Protein AF-A0A922ZF02-F1 (afdb_monomer_lite)

Foldseek 3Di:
DFDWDDDCAKDWAADPVPRHIDIDGPDQWDQDPPPRDIDGHDSRPPGDDDDDDPPDDDDDDDPDDD

Secondary structure (DSSP, 8-state):
-PPBP---S-EEEE-TTT--EEEESS-SEEE-TTT--EEE--GGG-B---------S---------

Structure (mmCIF, N/CA/C/O backbone):
data_AF-A0A922ZF02-F1
#
_entry.id   AF-A0A922ZF02-F1
#
loop_
_atom_site.group_PDB
_atom_site.id
_atom_site.type_symbol
_atom_site.label_atom_id
_atom_site.label_alt_id
_atom_site.label_comp_id
_atom_site.label_asym_id
_atom_site.label_entity_id
_atom_site.label_seq_id
_atom_site.pdbx_PDB_ins_code
_atom_site.Cartn_x
_atom_site.Cartn_y
_atom_site.Cartn_z
_atom_site.occupancy
_atom_site.B_iso_or_equiv
_atom_site.auth_seq_id
_atom_site.auth_comp_id
_atom_site.auth_asym_id
_atom_site.auth_atom_id
_atom_site.pdbx_PDB_model_num
ATOM 1 N N . MET A 1 1 ? -13.154 -4.948 20.220 1.00 56.62 1 MET A N 1
ATOM 2 C CA . MET A 1 1 ? -13.428 -5.299 18.808 1.00 56.62 1 MET A CA 1
ATOM 3 C C . MET A 1 1 ? -12.368 -4.619 17.960 1.00 56.62 1 MET A C 1
ATOM 5 O O . MET A 1 1 ? -12.161 -3.430 18.166 1.00 56.62 1 MET A O 1
ATOM 9 N N . LYS A 1 2 ? -11.666 -5.341 17.076 1.00 65.19 2 LYS A N 1
ATOM 10 C CA . LYS A 1 2 ? -10.772 -4.693 16.104 1.00 65.19 2 LYS A CA 1
ATOM 11 C C . LYS A 1 2 ? -11.645 -3.897 15.130 1.00 65.19 2 LYS A C 1
ATOM 13 O O . LYS A 1 2 ? -12.561 -4.470 14.543 1.00 65.19 2 LYS A O 1
ATOM 18 N N . ALA A 1 3 ? -11.411 -2.594 15.008 1.00 66.06 3 ALA A N 1
ATOM 19 C CA . ALA A 1 3 ? -12.074 -1.798 13.984 1.00 66.06 3 ALA A CA 1
ATOM 20 C C . ALA A 1 3 ? -11.495 -2.201 12.621 1.00 66.06 3 ALA A C 1
ATOM 22 O O . ALA A 1 3 ? -10.278 -2.196 12.449 1.00 66.06 3 ALA A O 1
ATOM 23 N N . LYS A 1 4 ? -12.353 -2.59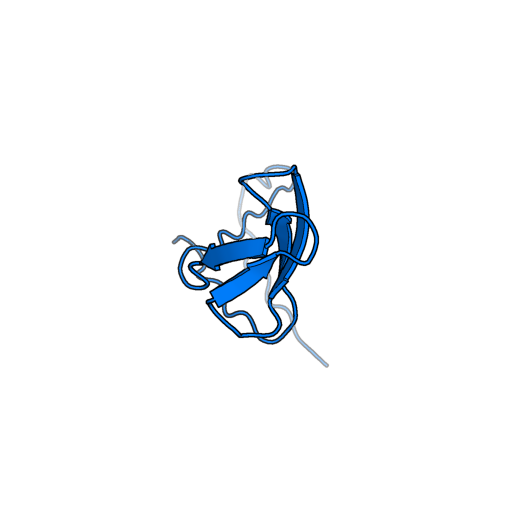2 11.674 1.00 67.31 4 LYS A N 1
ATOM 24 C CA . LYS A 1 4 ? -11.943 -2.823 10.283 1.00 67.31 4 LYS A CA 1
ATOM 25 C C . LYS A 1 4 ? -11.974 -1.493 9.535 1.00 67.31 4 LYS A C 1
ATOM 27 O O . LYS A 1 4 ? -12.962 -0.765 9.635 1.00 67.31 4 LYS A O 1
ATOM 32 N N . ALA A 1 5 ? -10.912 -1.185 8.798 1.00 71.38 5 ALA A N 1
ATOM 33 C CA . ALA A 1 5 ? -10.868 -0.014 7.935 1.00 71.38 5 ALA A CA 1
ATOM 34 C C . ALA A 1 5 ? -11.534 -0.311 6.588 1.00 71.38 5 ALA A C 1
ATOM 36 O O . ALA A 1 5 ? -11.439 -1.418 6.067 1.00 71.38 5 ALA A O 1
ATOM 37 N N . LYS A 1 6 ? -12.180 0.701 6.005 1.00 74.50 6 LYS A N 1
ATOM 38 C CA . LYS A 1 6 ? -12.558 0.698 4.592 1.00 74.50 6 LYS A CA 1
ATOM 39 C C . LYS A 1 6 ? -11.761 1.791 3.897 1.00 74.50 6 LYS A C 1
ATOM 41 O O . LYS A 1 6 ? -11.900 2.964 4.239 1.00 74.50 6 LYS A O 1
ATOM 46 N N . VAL A 1 7 ? -10.938 1.413 2.925 1.00 76.44 7 VAL A N 1
ATOM 47 C CA . VAL A 1 7 ? -10.137 2.367 2.153 1.00 76.44 7 VAL A CA 1
ATOM 48 C C . VAL A 1 7 ? -11.028 3.034 1.103 1.00 76.44 7 VAL A C 1
ATOM 50 O O . VAL A 1 7 ? -11.530 2.382 0.192 1.00 76.44 7 VAL A O 1
ATOM 53 N N . ILE A 1 8 ? -11.253 4.342 1.251 1.00 80.25 8 ILE A N 1
ATOM 54 C CA . ILE A 1 8 ? -12.038 5.162 0.307 1.00 80.25 8 ILE A CA 1
ATOM 55 C C . ILE A 1 8 ? -11.112 5.979 -0.621 1.00 80.25 8 ILE A C 1
ATOM 57 O O . ILE A 1 8 ? -11.547 6.419 -1.687 1.00 80.25 8 ILE A O 1
ATOM 61 N N . GLY A 1 9 ? -9.833 6.135 -0.259 1.00 83.62 9 GLY A N 1
ATOM 62 C CA . GLY A 1 9 ? -8.834 6.918 -0.997 1.00 83.62 9 GLY A CA 1
ATOM 63 C C . GLY A 1 9 ? -7.534 6.153 -1.260 1.00 83.62 9 GLY A C 1
ATOM 64 O O . GLY A 1 9 ? -7.563 4.978 -1.618 1.00 83.62 9 GLY A O 1
ATOM 65 N N . LEU A 1 10 ? -6.406 6.837 -1.060 1.00 88.25 10 LEU A N 1
ATOM 66 C CA . LEU A 1 10 ? -5.064 6.368 -1.397 1.00 88.25 10 LEU A CA 1
ATOM 67 C C . LEU A 1 10 ? -4.363 5.706 -0.202 1.00 88.25 10 LEU A C 1
ATOM 69 O O . LEU A 1 10 ? -4.329 6.275 0.889 1.00 88.25 10 LEU A O 1
ATOM 73 N N . VAL A 1 11 ? -3.728 4.555 -0.423 1.00 89.12 11 VAL A N 1
ATOM 74 C CA . VAL A 1 11 ? -2.748 3.975 0.512 1.00 89.12 11 VAL A CA 1
ATOM 75 C C . VAL A 1 11 ? -1.353 4.215 -0.040 1.00 89.12 11 VAL A C 1
ATOM 77 O O . VAL A 1 11 ? -1.065 3.784 -1.152 1.00 89.12 11 VAL A O 1
ATOM 80 N N . ILE A 1 12 ? -0.487 4.884 0.722 1.00 91.81 12 ILE A N 1
ATOM 81 C CA . ILE A 1 12 ? 0.927 5.080 0.376 1.00 91.81 12 ILE A CA 1
ATOM 82 C C . ILE A 1 12 ? 1.763 4.207 1.309 1.00 91.81 12 ILE A C 1
ATOM 84 O O . ILE A 1 12 ? 1.624 4.285 2.528 1.00 91.81 12 ILE A O 1
ATOM 88 N N . THR A 1 13 ? 2.612 3.365 0.735 1.00 92.31 13 THR A N 1
ATOM 89 C CA . THR A 1 13 ? 3.514 2.469 1.466 1.00 92.31 13 THR A CA 1
ATOM 90 C C . THR A 1 13 ? 4.828 2.305 0.699 1.00 92.31 13 THR A C 1
ATOM 92 O O . THR A 1 13 ? 5.042 2.977 -0.309 1.00 92.31 13 THR A O 1
ATOM 95 N N . SER A 1 14 ? 5.717 1.434 1.162 1.00 96.31 14 SER A N 1
ATOM 96 C CA . SER A 1 14 ? 6.968 1.093 0.481 1.00 96.31 14 SER A CA 1
ATOM 97 C C . SER A 1 14 ? 6.837 -0.221 -0.283 1.00 96.31 14 SER A C 1
ATOM 99 O O . SER A 1 14 ? 6.215 -1.172 0.192 1.00 96.31 14 SER A O 1
ATOM 101 N N . CYS A 1 15 ? 7.450 -0.295 -1.465 1.00 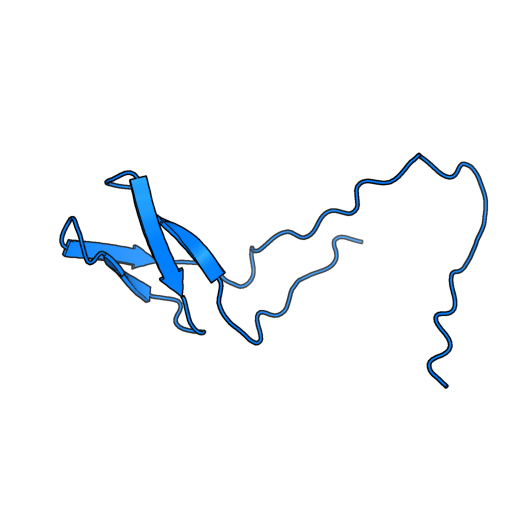96.62 15 CYS A N 1
ATOM 102 C CA . CYS A 1 15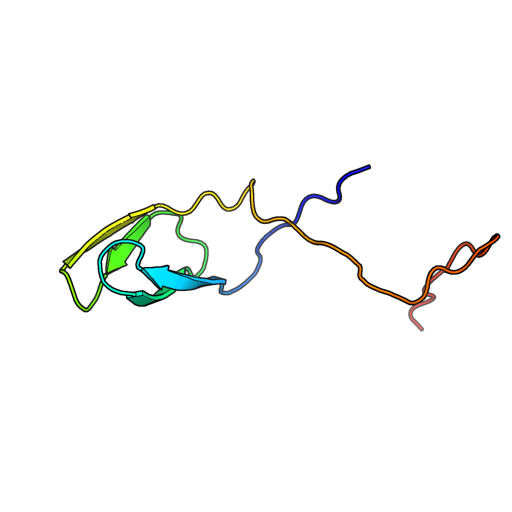 ? 7.593 -1.546 -2.198 1.00 96.62 15 CYS A CA 1
ATOM 103 C C . CYS A 1 15 ? 8.422 -2.536 -1.356 1.00 96.62 15 CYS A C 1
ATOM 105 O O . CYS A 1 15 ? 9.535 -2.192 -0.956 1.00 96.62 15 CYS A O 1
ATOM 107 N N . PRO A 1 16 ? 7.942 -3.768 -1.118 1.00 95.44 16 PRO A N 1
ATOM 108 C CA . PRO A 1 16 ? 8.670 -4.748 -0.311 1.00 95.44 16 PRO A CA 1
ATOM 109 C C . PRO A 1 16 ? 9.953 -5.257 -0.986 1.00 95.44 16 PRO A C 1
ATOM 111 O O . PRO A 1 16 ? 10.825 -5.779 -0.304 1.00 95.44 16 PRO A O 1
ATOM 114 N N . CYS A 1 17 ? 10.077 -5.103 -2.309 1.00 97.12 17 CYS A N 1
ATOM 115 C CA . CYS A 1 17 ? 11.264 -5.506 -3.061 1.00 97.12 17 CYS A CA 1
ATOM 116 C C . CYS A 1 17 ? 12.377 -4.447 -2.995 1.00 97.12 17 CYS A C 1
ATOM 118 O O . CYS A 1 17 ? 13.515 -4.773 -2.673 1.00 97.12 17 CYS A O 1
ATOM 120 N N . CYS A 1 18 ? 12.059 -3.177 -3.276 1.00 97.44 18 CYS A N 1
ATOM 121 C CA . CYS A 1 18 ? 13.073 -2.131 -3.464 1.00 97.44 18 CYS A CA 1
ATOM 122 C C . CYS A 1 18 ? 12.965 -0.937 -2.498 1.00 97.44 18 CYS A C 1
ATOM 124 O O . CYS A 1 18 ? 13.708 0.029 -2.643 1.00 97.44 18 CYS A O 1
ATOM 126 N N . GLY A 1 19 ? 12.010 -0.935 -1.563 1.00 97.31 19 GLY A N 1
ATOM 127 C CA . GLY A 1 19 ? 11.835 0.107 -0.539 1.00 97.31 19 GLY A CA 1
ATOM 128 C C . GLY A 1 19 ? 11.251 1.441 -1.023 1.00 97.31 19 GLY A C 1
ATOM 129 O O . GLY A 1 19 ? 10.781 2.231 -0.202 1.00 97.31 19 GLY A O 1
ATOM 130 N N . ASN A 1 20 ? 11.226 1.689 -2.335 1.00 97.81 20 ASN A N 1
ATOM 131 C CA . ASN A 1 20 ? 10.694 2.928 -2.905 1.00 97.81 20 ASN A CA 1
ATOM 132 C C . ASN A 1 20 ? 9.184 3.093 -2.652 1.00 97.81 20 ASN A C 1
ATOM 134 O O . ASN A 1 20 ? 8.467 2.090 -2.561 1.00 97.81 20 ASN A O 1
ATOM 138 N N . PRO A 1 21 ? 8.674 4.337 -2.578 1.00 96.19 21 PRO A N 1
ATOM 139 C CA . PRO A 1 21 ? 7.255 4.590 -2.362 1.00 96.19 21 PRO A CA 1
ATOM 140 C C . PRO A 1 21 ? 6.370 3.985 -3.459 1.00 96.19 21 PRO A C 1
ATOM 142 O O . PRO A 1 21 ? 6.667 4.072 -4.651 1.00 96.19 21 PRO A O 1
ATOM 145 N N . ILE A 1 22 ? 5.240 3.415 -3.054 1.00 95.38 22 ILE A N 1
ATOM 146 C CA . ILE A 1 22 ? 4.187 2.900 -3.926 1.00 95.38 22 ILE A CA 1
ATOM 147 C C . ILE A 1 22 ? 2.824 3.314 -3.373 1.00 95.38 22 ILE A C 1
ATOM 149 O O . ILE A 1 22 ? 2.605 3.348 -2.162 1.00 95.38 22 ILE A O 1
ATOM 153 N N . ASN A 1 23 ? 1.898 3.651 -4.267 1.00 93.12 23 ASN A N 1
ATOM 154 C CA . ASN A 1 23 ? 0.578 4.145 -3.905 1.00 93.12 23 ASN A CA 1
ATOM 155 C C . ASN A 1 23 ? -0.555 3.346 -4.572 1.00 93.12 23 ASN A C 1
ATOM 157 O O . ASN A 1 23 ? -0.545 3.130 -5.785 1.00 93.12 23 ASN A O 1
ATOM 161 N N . PHE A 1 24 ? -1.554 2.951 -3.787 1.00 92.81 24 PHE A N 1
ATOM 162 C CA . PHE A 1 24 ? -2.709 2.160 -4.210 1.00 92.81 24 PHE A CA 1
ATOM 163 C C . PHE A 1 24 ? -3.992 2.985 -4.082 1.00 92.81 24 PHE A C 1
ATOM 165 O O . PHE A 1 24 ? -4.432 3.288 -2.975 1.00 92.81 24 PHE A O 1
ATOM 172 N N . ASP A 1 25 ? -4.581 3.363 -5.218 1.00 84.00 25 ASP A N 1
ATOM 173 C CA . ASP A 1 25 ? -5.774 4.220 -5.301 1.00 84.00 25 ASP A CA 1
ATOM 174 C C . ASP A 1 25 ? -7.037 3.361 -5.507 1.00 84.00 25 ASP A C 1
ATOM 176 O O . ASP A 1 25 ? -7.702 3.423 -6.539 1.00 84.00 25 ASP A O 1
ATOM 180 N N . ARG A 1 26 ? -7.307 2.470 -4.536 1.00 83.50 26 ARG A N 1
ATOM 181 C CA . ARG A 1 26 ? -8.333 1.390 -4.519 1.00 83.50 26 ARG A CA 1
ATOM 182 C C . ARG A 1 26 ? -8.012 0.107 -5.288 1.00 83.50 26 ARG A C 1
ATOM 184 O O . ARG A 1 26 ? -8.751 -0.867 -5.176 1.00 83.50 26 ARG A O 1
ATOM 191 N N . GLN A 1 27 ? -6.922 0.074 -6.044 1.00 88.38 27 GLN A N 1
ATOM 192 C CA . GLN A 1 27 ? -6.449 -1.159 -6.673 1.00 88.38 27 GLN A CA 1
ATOM 193 C C . GLN A 1 27 ? -5.719 -2.030 -5.645 1.00 88.38 27 GLN A C 1
ATOM 195 O O . GLN A 1 27 ? -4.976 -1.518 -4.814 1.00 88.38 27 GLN A O 1
ATOM 200 N N . VAL A 1 28 ? -5.907 -3.348 -5.719 1.00 91.12 28 VAL A N 1
ATOM 201 C CA . VAL A 1 28 ? -5.213 -4.333 -4.862 1.00 91.12 28 VAL A CA 1
ATOM 202 C C . VAL A 1 28 ? -3.908 -4.833 -5.480 1.00 91.12 28 VAL A C 1
ATOM 204 O O . VAL A 1 28 ? -3.216 -5.675 -4.917 1.00 91.12 28 VAL A O 1
ATOM 207 N N . THR A 1 29 ? -3.577 -4.366 -6.681 1.00 94.44 29 THR A N 1
ATOM 208 C CA . THR A 1 29 ? -2.414 -4.807 -7.449 1.00 94.44 29 THR A CA 1
ATOM 209 C C . THR A 1 29 ? -1.858 -3.630 -8.221 1.00 94.44 29 THR A C 1
ATOM 211 O O . THR A 1 29 ? -2.623 -2.870 -8.815 1.00 94.44 29 THR A O 1
ATOM 214 N N . LYS A 1 30 ? -0.536 -3.470 -8.198 1.00 94.81 30 LYS A N 1
ATOM 215 C CA . LYS A 1 30 ? 0.157 -2.407 -8.919 1.00 94.81 30 LYS A CA 1
ATOM 216 C C . LYS A 1 30 ? 1.575 -2.836 -9.271 1.00 94.81 30 LYS A C 1
ATOM 218 O O . LYS A 1 30 ? 2.232 -3.494 -8.475 1.00 94.81 30 LYS A O 1
ATOM 223 N N . ILE A 1 31 ? 2.050 -2.424 -10.440 1.00 96.31 31 ILE A N 1
ATOM 224 C CA . ILE A 1 31 ? 3.451 -2.586 -10.835 1.00 96.31 31 ILE A CA 1
ATOM 225 C C . ILE A 1 31 ? 4.277 -1.478 -10.171 1.00 96.31 31 ILE A C 1
ATOM 227 O O . ILE A 1 31 ? 3.911 -0.299 -10.235 1.00 96.31 31 ILE A O 1
ATOM 231 N N . CYS A 1 32 ? 5.374 -1.842 -9.507 1.00 96.44 32 CYS A N 1
ATOM 232 C CA . CYS A 1 32 ? 6.296 -0.869 -8.933 1.00 96.44 32 CYS A CA 1
ATOM 233 C C . CYS A 1 32 ? 6.995 -0.084 -10.049 1.00 96.44 32 CYS A C 1
ATOM 235 O O . CYS A 1 32 ? 7.623 -0.669 -10.921 1.00 96.44 32 CYS A O 1
ATOM 237 N N . ALA A 1 33 ? 6.963 1.247 -9.986 1.00 96.44 33 ALA A N 1
ATOM 238 C CA . ALA A 1 33 ? 7.594 2.101 -10.996 1.00 96.44 33 ALA A CA 1
ATOM 239 C C . ALA A 1 33 ? 9.138 2.080 -10.973 1.00 96.44 33 ALA A C 1
ATOM 241 O O . ALA A 1 33 ? 9.760 2.740 -11.796 1.00 96.44 33 ALA A O 1
ATOM 242 N N . TYR A 1 34 ? 9.749 1.377 -10.012 1.00 97.25 34 TYR A N 1
ATOM 243 C CA . TYR A 1 34 ? 11.197 1.384 -9.789 1.00 97.25 34 TYR A CA 1
ATOM 244 C C . TYR A 1 34 ? 11.854 0.036 -10.079 1.00 97.25 34 TYR A C 1
ATOM 246 O O . TYR A 1 34 ? 12.893 0.001 -10.723 1.00 97.25 34 TYR A O 1
ATOM 254 N N . CYS A 1 35 ? 11.278 -1.063 -9.581 1.00 97.56 35 CYS A N 1
ATOM 255 C CA . CYS A 1 35 ? 11.801 -2.413 -9.809 1.00 97.56 35 CYS A CA 1
ATOM 256 C C . CYS A 1 35 ? 10.928 -3.258 -10.740 1.00 97.56 35 CYS A C 1
ATOM 258 O O . CYS A 1 35 ? 11.240 -4.421 -10.943 1.00 97.56 35 CYS A O 1
ATOM 260 N N . GLU A 1 36 ? 9.831 -2.697 -11.260 1.00 97.50 36 GLU A N 1
ATOM 261 C CA . GLU A 1 36 ? 8.9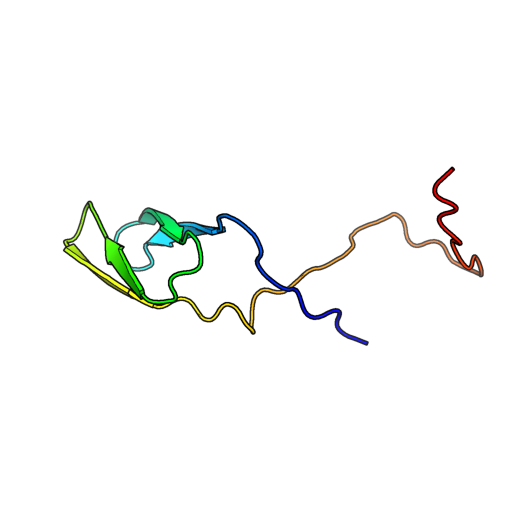16 -3.337 -12.221 1.00 97.50 36 GLU A CA 1
ATOM 262 C C . GLU A 1 36 ? 8.201 -4.604 -11.709 1.00 97.50 36 GLU A C 1
ATOM 264 O O . GLU A 1 36 ? 7.402 -5.206 -12.421 1.00 97.50 36 GLU A O 1
ATOM 269 N N . GLU A 1 37 ? 8.388 -4.957 -10.435 1.00 97.88 37 GLU A N 1
ATOM 270 C CA . GLU A 1 37 ? 7.694 -6.070 -9.789 1.00 97.88 37 GLU A CA 1
ATOM 271 C C . GLU A 1 37 ? 6.208 -5.783 -9.548 1.00 97.88 37 GLU A C 1
ATOM 273 O O . GLU A 1 37 ? 5.793 -4.653 -9.249 1.00 97.88 37 GLU A O 1
ATOM 278 N N . VAL A 1 38 ? 5.398 -6.842 -9.606 1.00 97.25 38 VAL A N 1
ATOM 279 C CA . VAL A 1 38 ? 3.966 -6.784 -9.297 1.00 97.25 38 VAL A CA 1
ATOM 280 C C . VAL A 1 38 ? 3.770 -6.851 -7.784 1.00 97.25 38 VAL A C 1
ATOM 282 O O . VAL A 1 38 ? 4.072 -7.850 -7.135 1.00 97.25 38 VAL A O 1
ATOM 285 N N . VAL A 1 39 ? 3.226 -5.782 -7.208 1.00 96.75 39 VAL A N 1
ATOM 286 C CA . VAL A 1 39 ? 2.961 -5.672 -5.773 1.00 96.75 39 VAL A CA 1
ATOM 287 C C . VAL A 1 39 ? 1.466 -5.804 -5.516 1.00 96.75 39 VAL A C 1
ATOM 289 O O . VAL A 1 39 ? 0.650 -5.090 -6.103 1.00 96.75 39 VAL A O 1
ATOM 292 N N . HIS A 1 40 ? 1.113 -6.693 -4.591 1.00 95.12 40 HIS A N 1
ATOM 293 C CA . HIS A 1 40 ? -0.254 -6.886 -4.120 1.00 95.12 40 HIS A CA 1
ATOM 294 C C . HIS A 1 40 ? -0.438 -6.283 -2.726 1.00 95.12 40 HIS A C 1
ATOM 296 O O . HIS A 1 40 ? 0.430 -6.429 -1.864 1.00 95.12 40 HIS A O 1
ATOM 302 N N . ILE A 1 41 ? -1.584 -5.642 -2.493 1.00 90.69 41 ILE A N 1
ATOM 303 C CA . ILE A 1 41 ? -1.998 -5.158 -1.173 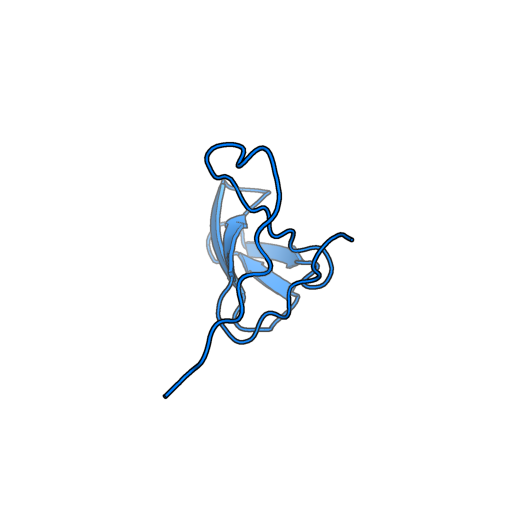1.00 90.69 41 ILE A CA 1
ATOM 304 C C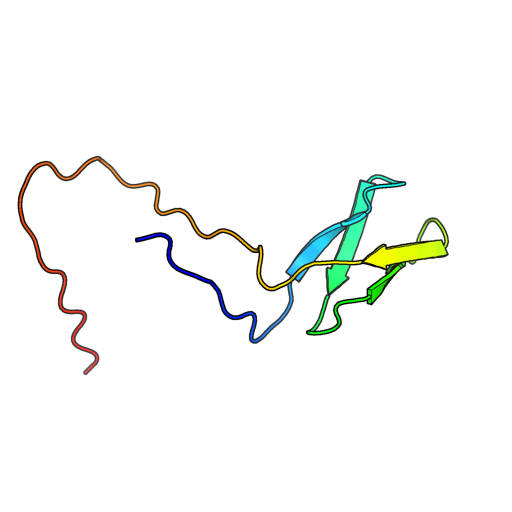 . ILE A 1 41 ? -3.344 -5.769 -0.785 1.00 90.69 41 ILE A C 1
ATOM 306 O O . ILE A 1 41 ? -4.285 -5.804 -1.576 1.00 90.69 41 ILE A O 1
ATOM 310 N N . ASP A 1 42 ? -3.434 -6.230 0.459 1.00 88.94 42 ASP A N 1
ATOM 311 C CA . ASP A 1 42 ? -4.678 -6.694 1.066 1.00 88.94 42 ASP A CA 1
ATOM 312 C C . ASP A 1 42 ? -5.326 -5.531 1.831 1.00 88.94 42 ASP A C 1
ATOM 314 O O . ASP A 1 42 ? -4.934 -5.204 2.954 1.00 88.94 42 ASP A O 1
ATOM 318 N N . LEU A 1 43 ? -6.298 -4.870 1.194 1.00 83.94 43 LEU A N 1
ATOM 319 C CA . LEU A 1 43 ? -6.982 -3.710 1.773 1.00 83.94 43 LEU A CA 1
ATOM 320 C C . LEU A 1 43 ? -7.868 -4.081 2.977 1.00 83.94 43 LEU A C 1
ATOM 322 O O . LEU A 1 43 ? -8.138 -3.212 3.806 1.00 83.94 43 LEU A O 1
ATOM 326 N N . ASP A 1 44 ? -8.271 -5.349 3.118 1.00 81.62 44 ASP A N 1
ATOM 327 C CA . ASP A 1 44 ? -9.092 -5.823 4.244 1.00 81.62 44 ASP A CA 1
ATOM 328 C C . ASP A 1 44 ? -8.266 -6.045 5.520 1.00 81.62 44 ASP A C 1
ATOM 330 O O . ASP A 1 44 ? -8.818 -6.125 6.625 1.00 81.62 44 ASP A O 1
ATOM 334 N N . LYS A 1 45 ? -6.938 -6.132 5.381 1.00 81.75 45 LYS A N 1
ATOM 335 C CA . LYS A 1 45 ? -5.983 -6.289 6.488 1.00 81.75 45 LYS A CA 1
ATOM 336 C C . LYS A 1 45 ? -5.305 -4.989 6.912 1.00 81.75 45 LYS A C 1
ATOM 338 O O . LYS A 1 45 ? -4.395 -5.028 7.736 1.00 81.75 45 LYS A O 1
ATOM 343 N N . VAL A 1 46 ? -5.736 -3.840 6.393 1.00 79.88 46 VAL A N 1
ATOM 344 C CA . VAL A 1 46 ? -5.243 -2.543 6.870 1.00 79.88 46 VAL A CA 1
ATOM 345 C C . VAL A 1 46 ? -5.724 -2.331 8.309 1.00 79.88 46 VAL A C 1
ATOM 347 O O . VAL A 1 46 ? -6.915 -2.134 8.563 1.00 79.88 46 VAL A O 1
ATOM 350 N N . GLU A 1 47 ? -4.796 -2.409 9.265 1.00 81.62 47 GLU A N 1
ATOM 351 C CA . GLU A 1 47 ? -5.088 -2.239 10.689 1.00 81.62 47 GLU A CA 1
ATOM 352 C C . GLU A 1 47 ? -5.110 -0.754 11.087 1.00 81.62 47 GLU A C 1
ATOM 354 O O . GLU A 1 47 ? -4.283 0.045 10.651 1.00 81.62 47 GLU A O 1
ATOM 359 N N . VAL A 1 48 ? -6.059 -0.390 11.953 1.00 79.19 48 VAL A N 1
ATOM 360 C CA . VAL A 1 48 ? -6.157 0.941 12.568 1.00 79.19 48 VAL A CA 1
ATOM 361 C C . VAL A 1 48 ? -6.041 0.774 14.075 1.00 79.19 48 VAL A C 1
ATOM 363 O O . VAL A 1 48 ? -6.857 0.085 14.693 1.00 79.19 48 VAL A O 1
ATOM 366 N N . SER A 1 49 ? -5.043 1.418 14.673 1.00 81.38 49 SER A N 1
ATOM 367 C CA . SER A 1 49 ? -4.853 1.467 16.121 1.00 81.38 49 SER A CA 1
ATOM 368 C C . SER A 1 49 ? -5.042 2.891 16.645 1.00 81.38 49 SER A C 1
ATOM 370 O O . SER A 1 49 ? -4.667 3.873 16.007 1.00 81.38 49 SER A O 1
ATOM 372 N N . LEU A 1 50 ? -5.646 3.006 17.829 1.00 80.44 50 LEU A N 1
ATOM 373 C CA . LEU A 1 50 ? -5.748 4.261 18.567 1.00 80.44 50 LEU A CA 1
ATOM 374 C C . LEU A 1 50 ? -4.696 4.246 19.675 1.00 80.44 50 LEU A C 1
ATOM 376 O O . LEU A 1 50 ? -4.747 3.391 20.558 1.00 80.44 50 LEU A O 1
ATOM 380 N N . HIS A 1 51 ? -3.776 5.204 19.648 1.00 77.62 51 HIS A N 1
ATOM 381 C CA . HIS A 1 51 ? -2.814 5.421 20.723 1.00 77.62 51 HIS A CA 1
ATOM 382 C C . HIS A 1 51 ? -3.144 6.756 21.389 1.00 77.62 51 HIS A C 1
ATOM 384 O O . HIS A 1 51 ? -2.959 7.817 20.801 1.00 77.62 51 HIS A O 1
ATOM 390 N N . GLY A 1 52 ? -3.683 6.694 22.602 1.00 75.06 52 GLY A N 1
ATOM 391 C CA . GLY A 1 52 ? -3.961 7.856 23.440 1.00 75.06 52 GLY A CA 1
ATOM 392 C C . GLY A 1 52 ? -3.523 7.580 24.876 1.00 75.06 52 GLY A C 1
ATOM 393 O O . GLY A 1 52 ? -3.297 6.415 25.220 1.00 75.06 52 GLY A O 1
ATOM 394 N N . PRO A 1 53 ? -3.390 8.618 25.721 1.00 62.88 53 PRO A N 1
ATOM 395 C CA . PRO A 1 53 ? -3.187 8.407 27.147 1.00 62.88 53 PRO A CA 1
ATOM 396 C C . PRO A 1 53 ? -4.320 7.513 27.646 1.00 62.88 53 PRO A C 1
ATOM 398 O O . PRO A 1 53 ? -5.485 7.756 27.331 1.00 62.88 53 PRO A O 1
ATOM 401 N N . VAL A 1 54 ? -3.965 6.436 28.345 1.00 57.06 54 VAL A N 1
ATOM 402 C CA . VAL A 1 54 ? -4.913 5.450 28.860 1.00 57.06 54 VAL A CA 1
ATOM 403 C C . VAL A 1 54 ? -5.897 6.190 29.763 1.00 57.06 54 VAL A C 1
ATOM 405 O O . VAL A 1 54 ? -5.587 6.488 30.911 1.00 57.06 54 VAL A O 1
ATOM 408 N N . ALA A 1 55 ? -7.071 6.539 29.239 1.00 51.38 55 ALA A N 1
ATOM 409 C CA . ALA A 1 55 ? -8.169 7.023 30.053 1.00 51.38 55 ALA A CA 1
ATOM 410 C C . ALA A 1 55 ? -8.712 5.802 30.792 1.00 51.38 55 ALA A C 1
ATOM 412 O O . ALA A 1 55 ? -9.613 5.103 30.324 1.00 51.38 55 ALA A O 1
ATOM 413 N N . THR A 1 56 ? -8.093 5.508 31.931 1.00 53.41 56 THR A N 1
ATOM 414 C CA . THR A 1 56 ? -8.764 4.802 33.008 1.00 53.41 56 THR A CA 1
ATOM 415 C C . THR A 1 56 ? -10.123 5.468 33.213 1.00 53.41 56 THR A C 1
ATOM 417 O O . THR A 1 56 ? -10.205 6.662 33.484 1.00 53.41 56 THR A O 1
ATOM 420 N N . GLU A 1 57 ? -11.158 4.652 33.041 1.00 51.91 57 GLU A N 1
ATOM 421 C CA . GLU A 1 57 ? -12.551 4.886 33.411 1.00 51.91 57 GLU A CA 1
ATOM 422 C C . GLU A 1 57 ? -13.396 5.813 32.514 1.00 51.91 57 GLU A C 1
ATOM 424 O O . GLU A 1 57 ? -13.287 7.033 32.479 1.00 51.91 57 GLU A O 1
ATOM 429 N N . ASN A 1 58 ? -14.370 5.164 31.865 1.00 53.19 58 ASN A N 1
ATOM 430 C CA . ASN A 1 58 ? -15.709 5.680 31.585 1.00 53.19 58 ASN A CA 1
ATOM 431 C C . ASN A 1 58 ? -15.809 7.034 30.870 1.00 53.19 58 ASN A C 1
ATOM 433 O O . ASN A 1 58 ? -16.137 8.044 31.488 1.00 53.19 58 ASN A O 1
ATOM 437 N N . LYS A 1 59 ? -15.755 7.038 29.531 1.00 51.19 59 LYS A N 1
ATOM 438 C CA . LYS A 1 59 ? -16.558 8.004 28.758 1.00 51.19 59 LYS A CA 1
ATOM 439 C C . LYS A 1 59 ? -16.900 7.509 27.356 1.00 51.19 59 LYS A C 1
ATOM 441 O O . LYS A 1 59 ? -16.070 7.430 26.458 1.00 51.19 59 LYS A O 1
ATOM 446 N N . ARG A 1 60 ? -18.193 7.226 27.178 1.00 56.44 60 ARG A N 1
ATOM 447 C CA . ARG A 1 60 ? -18.901 7.134 25.895 1.00 56.44 60 ARG A CA 1
ATOM 448 C C . ARG A 1 60 ? -18.723 8.482 25.176 1.00 56.44 60 ARG A C 1
ATOM 450 O O . ARG A 1 60 ? -19.435 9.434 25.485 1.00 56.44 60 ARG A O 1
ATOM 457 N N . MET A 1 61 ? -17.771 8.598 24.251 1.00 54.84 61 MET A N 1
ATOM 458 C CA . MET A 1 61 ? -17.687 9.781 23.390 1.00 54.84 61 MET A CA 1
ATOM 459 C C . MET A 1 61 ? -18.785 9.693 22.325 1.00 54.84 61 MET A C 1
ATOM 461 O O . MET A 1 61 ? -18.655 8.988 21.328 1.00 54.84 61 MET A O 1
ATOM 465 N N . LYS A 1 62 ? -19.901 10.390 22.566 1.00 55.66 62 LYS A N 1
ATOM 466 C CA . LYS A 1 62 ? -20.850 10.759 21.513 1.00 55.66 62 LYS A CA 1
ATOM 467 C C . LYS A 1 62 ? -20.246 11.946 20.770 1.00 55.66 62 LYS A C 1
ATOM 469 O O . LYS A 1 62 ? -20.230 13.050 21.306 1.00 55.66 62 LYS A O 1
ATOM 474 N N . ILE A 1 63 ? -19.738 11.719 19.565 1.00 56.84 63 ILE A N 1
ATOM 475 C CA . ILE A 1 63 ? -19.421 12.815 18.650 1.00 56.84 63 ILE A CA 1
ATOM 476 C C . ILE A 1 63 ? -20.766 13.277 18.080 1.00 56.84 63 ILE A C 1
ATOM 478 O O . ILE A 1 63 ? -21.372 12.575 17.275 1.00 56.84 63 ILE A O 1
ATOM 482 N N . SER A 1 64 ? -21.274 14.404 18.578 1.00 47.75 64 SER A N 1
ATOM 483 C CA . SER A 1 64 ? -22.389 15.115 17.954 1.00 47.75 64 SER A CA 1
ATOM 484 C C . SER A 1 64 ? -21.801 15.960 16.830 1.00 47.75 64 SER A C 1
ATOM 486 O O . SER A 1 64 ? -20.985 16.840 17.097 1.00 47.75 64 SER A O 1
ATOM 488 N N . MET A 1 65 ? -22.163 15.659 15.586 1.00 43.34 65 MET A N 1
ATOM 489 C CA . MET A 1 65 ? -21.941 16.568 14.466 1.00 43.34 65 MET A CA 1
ATOM 490 C C . MET A 1 65 ? -23.136 17.521 14.429 1.00 43.34 65 MET A C 1
ATOM 492 O O . MET A 1 65 ? -24.266 17.057 14.280 1.00 43.34 65 MET A O 1
ATOM 496 N N . ASN A 1 66 ? -22.877 18.811 14.654 1.00 48.97 66 ASN A N 1
ATOM 497 C CA . ASN A 1 66 ? -23.822 19.884 14.341 1.00 48.97 66 ASN A CA 1
ATOM 498 C C . ASN A 1 66 ? -23.864 20.120 12.833 1.00 48.97 66 ASN A C 1
ATOM 500 O O . ASN A 1 66 ? -22.792 19.978 12.200 1.00 48.97 66 ASN A O 1
#

pLDDT: mean 80.15, std 16.79, range [43.34, 97.88]

Radius of gyration: 17.16 Å; chains: 1; bounding box: 37×27×46 Å

Sequence (66 aa):
MKAKAKVIGLVITSCPCCGNPINFDRQVTKICAYCEEVVHIDLDKVEVSLHGPVATENKRMKISMN